Protein AF-A0A352FK27-F1 (afdb_monomer_lite)

Structure (mmCIF, N/CA/C/O backbone):
data_AF-A0A352FK27-F1
#
_entry.id   AF-A0A352FK27-F1
#
loop_
_atom_site.group_PDB
_atom_site.id
_atom_site.type_symbol
_atom_site.label_atom_id
_atom_site.label_alt_id
_atom_site.label_comp_id
_atom_site.label_asym_id
_atom_site.label_entity_id
_atom_site.label_seq_id
_atom_site.pdbx_PDB_ins_code
_atom_site.Cartn_x
_atom_site.Cartn_y
_atom_site.Cartn_z
_atom_site.occupancy
_atom_site.B_iso_or_equiv
_atom_site.auth_seq_id
_atom_site.auth_comp_id
_atom_site.auth_asym_id
_atom_site.auth_atom_id
_atom_site.pdbx_PDB_model_num
ATOM 1 N N . SER A 1 1 ? -7.275 -8.750 12.506 1.00 86.25 1 SER A N 1
ATOM 2 C CA . SER A 1 1 ? -6.512 -10.019 12.662 1.00 86.25 1 SER A CA 1
ATOM 3 C C . SER A 1 1 ? -5.356 -10.054 11.664 1.00 86.25 1 SER A C 1
ATOM 5 O O . SER A 1 1 ? -5.331 -9.218 10.771 1.00 86.25 1 SER A O 1
ATOM 7 N N . GLU A 1 2 ? -4.409 -10.995 11.754 1.00 92.31 2 GLU A N 1
ATOM 8 C CA . GLU A 1 2 ? -3.299 -11.084 10.780 1.00 92.31 2 GLU A CA 1
ATOM 9 C C . GLU A 1 2 ? -3.796 -11.186 9.321 1.00 92.31 2 GLU A C 1
ATOM 11 O O . GLU A 1 2 ? -3.283 -10.516 8.427 1.00 92.31 2 GLU A O 1
ATOM 16 N N . ALA A 1 3 ? -4.862 -11.954 9.081 1.00 93.88 3 ALA A N 1
ATOM 17 C CA . ALA A 1 3 ? -5.477 -12.089 7.759 1.00 93.88 3 ALA A CA 1
ATOM 18 C C . ALA A 1 3 ? -6.086 -10.776 7.225 1.00 93.88 3 ALA A C 1
ATOM 20 O O . ALA A 1 3 ? -6.166 -10.563 6.019 1.00 93.88 3 ALA A O 1
ATOM 21 N N . GLU A 1 4 ? -6.536 -9.888 8.109 1.00 90.56 4 GLU A N 1
ATOM 22 C CA . GLU A 1 4 ? -6.997 -8.546 7.741 1.00 90.56 4 GLU A CA 1
ATOM 23 C C . GLU A 1 4 ? -5.819 -7.691 7.270 1.00 90.56 4 GLU A C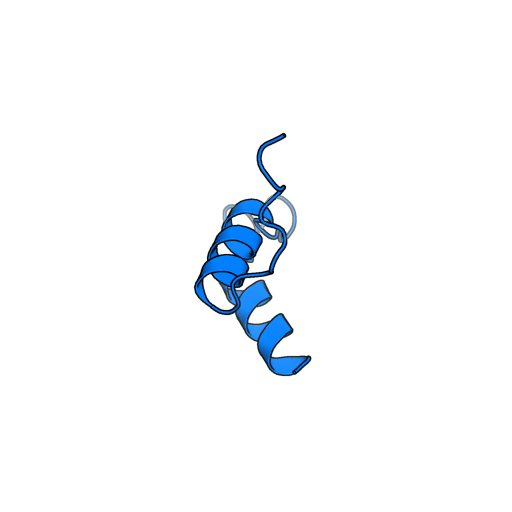 1
ATOM 25 O O . GLU A 1 4 ? -5.885 -7.124 6.187 1.00 90.56 4 GLU A O 1
ATOM 30 N N . VAL A 1 5 ? -4.704 -7.710 8.005 1.00 91.31 5 VAL A N 1
ATOM 31 C CA . VAL A 1 5 ? -3.479 -6.984 7.634 1.00 91.31 5 VAL A CA 1
ATOM 32 C C . VAL A 1 5 ? -2.961 -7.446 6.272 1.00 91.31 5 VAL A C 1
ATOM 34 O O . VAL A 1 5 ? -2.703 -6.619 5.402 1.00 91.31 5 VAL A O 1
ATOM 37 N N . ARG A 1 6 ? -2.883 -8.763 6.040 1.00 95.06 6 ARG A N 1
ATOM 38 C CA . ARG A 1 6 ? -2.438 -9.324 4.751 1.00 95.06 6 ARG A CA 1
ATOM 39 C C . ARG A 1 6 ? -3.316 -8.878 3.578 1.00 95.06 6 ARG A C 1
ATOM 41 O O . ARG A 1 6 ? -2.788 -8.630 2.499 1.00 95.06 6 ARG A O 1
ATOM 48 N N . ARG A 1 7 ? -4.633 -8.752 3.785 1.00 94.88 7 ARG A N 1
ATOM 49 C CA . ARG A 1 7 ? -5.562 -8.261 2.753 1.00 94.88 7 ARG A CA 1
ATOM 50 C C . ARG A 1 7 ? -5.311 -6.799 2.404 1.00 94.88 7 ARG A C 1
ATOM 52 O O . ARG A 1 7 ? -5.264 -6.480 1.222 1.00 94.88 7 ARG A O 1
ATOM 59 N N . VAL A 1 8 ? -5.124 -5.939 3.405 1.00 93.69 8 VAL A N 1
ATOM 60 C CA . VAL A 1 8 ? -4.854 -4.516 3.156 1.00 93.69 8 VAL A CA 1
ATOM 61 C C . VAL A 1 8 ? -3.500 -4.353 2.457 1.00 93.69 8 VAL A C 1
ATOM 63 O O . VAL A 1 8 ? -3.428 -3.697 1.426 1.00 93.69 8 VAL A O 1
ATOM 66 N N . VAL A 1 9 ? -2.448 -5.041 2.915 1.00 95.44 9 VAL A N 1
ATOM 67 C CA . VAL A 1 9 ? -1.121 -4.997 2.268 1.00 95.44 9 VAL A CA 1
ATOM 68 C C . VAL A 1 9 ? -1.183 -5.433 0.801 1.00 95.44 9 VAL A C 1
ATOM 70 O O . VAL A 1 9 ? -0.611 -4.762 -0.056 1.00 95.44 9 VAL A O 1
ATOM 73 N N . ALA A 1 10 ? -1.904 -6.514 0.490 1.00 96.12 10 ALA A N 1
ATOM 74 C CA . ALA A 1 10 ? -2.061 -6.979 -0.888 1.00 96.12 10 ALA A CA 1
ATOM 75 C C . ALA A 1 10 ? -2.739 -5.934 -1.792 1.00 96.12 10 ALA A C 1
ATOM 77 O O . ALA A 1 10 ? -2.350 -5.797 -2.948 1.00 96.12 10 ALA A O 1
ATOM 78 N N . GLY A 1 11 ? -3.700 -5.168 -1.263 1.00 96.12 11 GLY A N 1
ATOM 79 C CA . GLY A 1 11 ? -4.375 -4.089 -1.994 1.00 96.12 11 GLY A CA 1
ATOM 80 C C . GLY A 1 11 ? -3.470 -2.908 -2.364 1.00 96.12 11 GLY A C 1
ATOM 81 O O . GLY A 1 11 ? -3.743 -2.233 -3.349 1.00 96.12 11 GLY A O 1
ATOM 82 N N . HIS A 1 12 ? -2.374 -2.702 -1.628 1.00 96.69 12 HIS A N 1
ATOM 83 C CA . HIS A 1 12 ? -1.386 -1.640 -1.880 1.00 96.69 12 HIS A CA 1
ATOM 84 C C . HIS A 1 12 ? -0.042 -2.183 -2.385 1.00 96.69 12 HIS A C 1
ATOM 86 O O . HIS A 1 12 ? 0.979 -1.493 -2.313 1.00 96.69 12 HIS A O 1
ATOM 92 N N . THR A 1 13 ? -0.021 -3.434 -2.853 1.00 96.75 13 THR A N 1
ATOM 93 C CA . THR A 1 13 ? 1.170 -4.044 -3.445 1.00 96.75 13 THR A CA 1
ATOM 94 C C . THR A 1 13 ? 1.167 -3.827 -4.954 1.00 96.75 13 THR A C 1
ATOM 96 O O . THR A 1 13 ? 0.307 -4.331 -5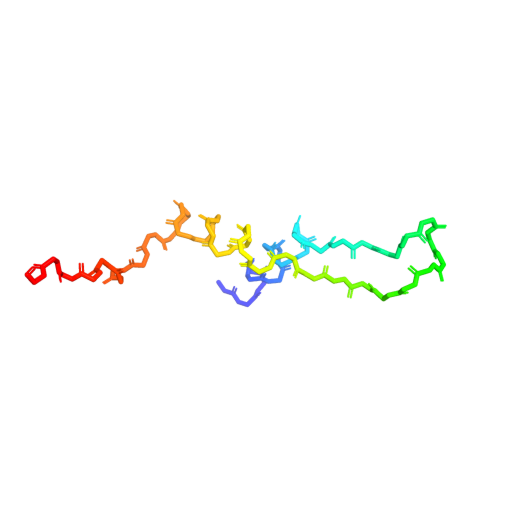.671 1.00 96.75 13 THR A O 1
ATOM 99 N N . GLU A 1 14 ? 2.174 -3.120 -5.448 1.00 94.62 14 GLU A N 1
ATOM 100 C CA . GLU A 1 14 ? 2.458 -2.979 -6.869 1.00 94.62 14 GLU A CA 1
ATOM 101 C C . GLU A 1 14 ? 3.338 -4.140 -7.342 1.00 94.62 14 GLU A C 1
ATOM 103 O O . GLU A 1 14 ? 4.350 -4.477 -6.719 1.00 94.62 14 GLU A O 1
ATOM 108 N N . GLY A 1 15 ? 2.950 -4.760 -8.459 1.00 93.56 15 GLY A N 1
ATOM 109 C CA . GLY A 1 15 ? 3.747 -5.787 -9.125 1.00 93.56 15 GLY A CA 1
ATOM 110 C C . GLY A 1 15 ? 4.966 -5.220 -9.863 1.00 93.56 15 GLY A C 1
ATOM 111 O O . GLY A 1 15 ? 5.241 -4.023 -9.848 1.00 93.56 15 GLY A O 1
ATOM 112 N N . ARG A 1 16 ? 5.698 -6.100 -10.554 1.00 95.38 16 ARG A N 1
ATOM 113 C CA . ARG A 1 16 ? 6.839 -5.707 -11.396 1.00 95.38 16 ARG A CA 1
ATOM 114 C C . ARG A 1 16 ? 6.376 -4.864 -12.587 1.00 95.38 16 ARG A C 1
ATOM 116 O O . ARG A 1 16 ? 5.353 -5.167 -13.206 1.00 95.38 16 ARG A O 1
ATOM 123 N N . THR A 1 17 ? 7.174 -3.878 -12.984 1.00 91.69 17 THR A N 1
ATOM 124 C CA . THR A 1 17 ? 6.906 -3.074 -14.183 1.00 91.69 17 THR A CA 1
ATOM 125 C C . THR A 1 17 ? 7.000 -3.963 -15.425 1.00 91.69 17 THR A C 1
ATOM 127 O O . THR A 1 17 ? 7.951 -4.731 -15.579 1.00 91.69 17 THR A O 1
ATOM 130 N N . PHE A 1 18 ? 5.987 -3.903 -16.295 1.00 92.06 18 PHE A N 1
ATOM 131 C CA . PHE A 1 18 ? 5.827 -4.803 -17.450 1.00 92.06 18 PHE A CA 1
ATOM 132 C C . PHE A 1 18 ? 5.864 -6.306 -17.105 1.00 92.06 18 PHE A C 1
ATOM 134 O O . PHE A 1 18 ? 6.051 -7.136 -17.987 1.00 92.06 18 PHE A O 1
ATOM 141 N N . GLY A 1 19 ? 5.696 -6.678 -15.832 1.00 87.88 19 GLY A N 1
ATOM 142 C CA . GLY A 1 19 ? 5.753 -8.066 -15.371 1.00 87.88 19 GLY A CA 1
ATOM 143 C C . GLY A 1 19 ? 7.162 -8.642 -15.178 1.00 87.88 19 GLY A C 1
ATOM 144 O O . GLY A 1 19 ? 7.269 -9.749 -14.658 1.00 87.88 19 GLY A O 1
ATOM 145 N N . PHE A 1 20 ? 8.236 -7.919 -15.524 1.00 91.12 20 PHE A N 1
ATOM 146 C CA . PHE A 1 20 ? 9.613 -8.440 -15.423 1.00 91.12 20 PHE A CA 1
ATOM 147 C C . PHE A 1 20 ? 10.663 -7.451 -14.897 1.00 91.12 20 PHE A C 1
ATOM 149 O O . PHE A 1 20 ? 11.749 -7.884 -14.521 1.00 91.12 20 PHE A O 1
ATOM 156 N N . LEU A 1 21 ? 10.381 -6.147 -14.833 1.00 93.94 21 LEU A N 1
ATOM 157 C CA . LEU A 1 21 ? 11.338 -5.149 -14.346 1.00 93.94 21 LEU A CA 1
ATOM 158 C C . LEU A 1 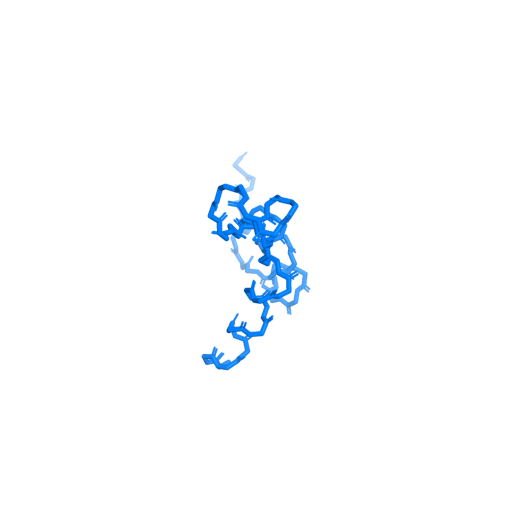21 ? 11.078 -4.775 -12.886 1.00 93.94 21 LEU A C 1
ATOM 160 O O . LEU A 1 21 ? 9.958 -4.433 -12.505 1.00 93.94 21 LEU A O 1
ATOM 164 N N . GLY A 1 22 ? 12.148 -4.768 -12.092 1.00 93.31 22 GLY A N 1
ATOM 165 C CA . GLY A 1 22 ? 12.095 -4.425 -10.672 1.00 93.31 22 GLY A CA 1
ATOM 166 C C . GLY A 1 22 ? 11.480 -5.527 -9.810 1.00 93.31 22 GLY A C 1
ATOM 167 O O . GLY A 1 22 ? 11.302 -6.658 -10.260 1.00 93.31 22 GLY A O 1
ATOM 168 N N . GLU A 1 23 ? 11.159 -5.181 -8.566 1.00 95.12 23 GLU A N 1
ATOM 169 C CA . GLU A 1 23 ? 10.602 -6.085 -7.553 1.00 95.12 23 GLU A CA 1
ATOM 170 C C . GLU A 1 23 ? 9.210 -5.616 -7.105 1.00 95.12 23 GLU A C 1
ATOM 172 O O . GLU A 1 23 ? 8.924 -4.421 -7.209 1.00 95.12 23 GLU A O 1
ATOM 177 N N . PRO A 1 24 ? 8.349 -6.516 -6.593 1.00 95.56 24 PRO A N 1
ATOM 178 C CA . PRO A 1 24 ? 7.089 -6.132 -5.964 1.00 95.56 24 PRO A CA 1
ATOM 179 C C . PRO A 1 24 ? 7.307 -5.158 -4.800 1.00 95.56 24 PRO A C 1
ATOM 181 O O . PRO A 1 24 ? 8.224 -5.339 -3.996 1.00 95.56 24 PRO A O 1
ATOM 184 N N . ARG A 1 25 ? 6.462 -4.131 -4.694 1.00 95.19 25 ARG A N 1
ATOM 185 C CA . ARG A 1 25 ? 6.619 -3.033 -3.722 1.00 95.19 25 ARG A CA 1
ATOM 186 C C . ARG A 1 25 ? 5.301 -2.745 -3.035 1.00 95.19 25 ARG A C 1
ATOM 188 O O . ARG A 1 25 ? 4.254 -2.945 -3.632 1.00 95.19 25 ARG A O 1
ATOM 195 N N . VAL A 1 26 ? 5.350 -2.206 -1.823 1.00 97.25 26 VAL A N 1
ATOM 196 C CA . VAL A 1 26 ? 4.151 -1.748 -1.110 1.00 97.25 26 VAL A CA 1
ATOM 197 C C . VAL A 1 26 ? 4.201 -0.233 -0.969 1.00 97.25 26 VAL A C 1
ATOM 199 O O . VAL A 1 26 ? 5.200 0.302 -0.482 1.00 97.25 26 VAL A O 1
ATOM 202 N N . ASN A 1 27 ? 3.128 0.459 -1.354 1.00 96.69 27 ASN A N 1
ATOM 203 C CA . ASN A 1 27 ? 2.985 1.885 -1.073 1.00 96.69 27 ASN A CA 1
ATOM 204 C C . ASN A 1 27 ? 2.554 2.080 0.389 1.00 96.69 27 ASN A C 1
ATOM 206 O O . ASN A 1 27 ? 1.373 2.034 0.726 1.00 96.69 27 ASN A O 1
ATOM 210 N N . VAL A 1 28 ? 3.534 2.276 1.275 1.00 96.19 28 VAL A N 1
ATOM 211 C CA . VAL A 1 28 ? 3.293 2.396 2.724 1.00 96.19 28 VAL A CA 1
ATOM 212 C C . VAL A 1 28 ? 2.533 3.678 3.078 1.00 96.19 28 VAL A C 1
ATOM 214 O O . VAL A 1 28 ? 1.803 3.697 4.065 1.00 96.19 28 VAL A O 1
ATOM 217 N N . LEU A 1 29 ? 2.666 4.742 2.281 1.00 95.50 29 LEU A N 1
ATOM 218 C CA . LEU A 1 29 ? 1.939 5.985 2.531 1.00 95.50 29 LEU A CA 1
ATOM 219 C C . LEU A 1 29 ? 0.434 5.779 2.340 1.00 95.50 29 LEU A C 1
ATOM 221 O O . LEU A 1 29 ? -0.339 6.063 3.250 1.00 95.50 29 LEU A O 1
ATOM 225 N N . GLU A 1 30 ? 0.023 5.257 1.185 1.00 95.81 30 GLU A N 1
ATOM 226 C CA . GLU A 1 30 ? -1.391 4.975 0.909 1.00 95.81 30 GLU A CA 1
ATOM 227 C C . GLU A 1 30 ? -1.956 3.930 1.867 1.00 95.81 30 GLU A C 1
ATOM 229 O O . GLU A 1 30 ? -3.038 4.130 2.416 1.00 95.81 30 GLU A O 1
ATOM 234 N N . LEU A 1 31 ? -1.183 2.874 2.137 1.00 95.31 31 LEU A N 1
ATOM 235 C CA . LEU A 1 31 ? -1.527 1.867 3.134 1.00 95.31 31 LEU A CA 1
ATOM 236 C C . LEU A 1 31 ? -1.832 2.507 4.496 1.00 95.31 31 LEU A C 1
ATOM 238 O O . L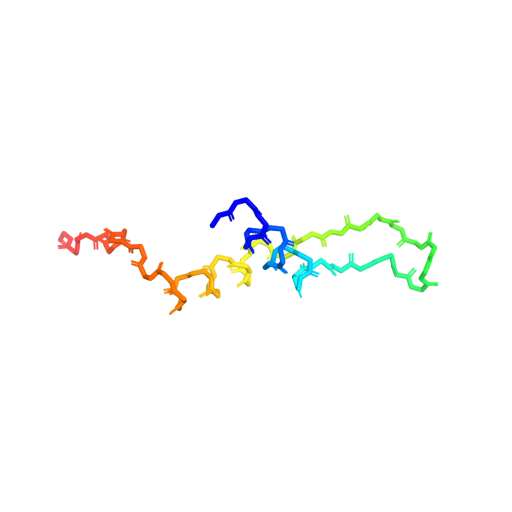EU A 1 31 ? -2.861 2.204 5.093 1.00 95.31 31 LEU A O 1
ATOM 242 N N . ASN A 1 32 ? -0.967 3.394 4.992 1.00 94.38 32 ASN A N 1
ATOM 243 C CA . ASN A 1 32 ? -1.168 4.046 6.286 1.00 94.38 32 ASN A CA 1
ATOM 244 C C . ASN A 1 32 ? -2.399 4.958 6.286 1.00 94.38 32 ASN A C 1
ATOM 246 O O . ASN A 1 32 ? -3.184 4.909 7.228 1.00 94.38 32 ASN A O 1
ATOM 250 N N . LEU A 1 33 ? -2.610 5.737 5.220 1.00 94.00 33 LEU A N 1
ATOM 251 C CA . LEU A 1 33 ? -3.796 6.588 5.099 1.00 94.00 33 LEU A CA 1
ATOM 252 C C . LEU A 1 33 ? -5.092 5.767 5.101 1.00 94.00 33 LEU A C 1
ATOM 254 O O . LEU A 1 33 ? -6.085 6.175 5.702 1.00 94.00 33 LEU A O 1
ATOM 258 N N . ASP A 1 34 ? -5.103 4.611 4.443 1.00 92.62 34 ASP A N 1
ATOM 259 C CA . ASP A 1 34 ? -6.268 3.729 4.423 1.00 92.62 34 ASP A CA 1
ATOM 260 C C . ASP A 1 34 ? -6.466 2.986 5.747 1.00 92.62 34 ASP A C 1
ATOM 262 O O . ASP A 1 34 ? -7.609 2.794 6.174 1.00 92.62 34 ASP A O 1
ATOM 266 N N . LEU A 1 35 ? -5.380 2.633 6.439 1.00 91.19 35 LEU A N 1
ATOM 267 C CA . LEU A 1 35 ? -5.445 2.124 7.806 1.00 91.19 35 LEU A CA 1
ATOM 268 C C . LEU A 1 35 ? -6.033 3.168 8.760 1.00 91.19 35 LEU A C 1
ATOM 270 O O . LEU A 1 35 ? -6.919 2.813 9.532 1.00 91.19 35 LEU A O 1
ATOM 274 N N . ASP A 1 36 ? -5.637 4.437 8.665 1.00 91.31 36 ASP A N 1
ATOM 275 C CA . ASP A 1 36 ? -6.185 5.516 9.496 1.00 91.31 36 ASP A CA 1
ATOM 276 C C . ASP A 1 36 ? -7.679 5.760 9.233 1.00 91.31 36 ASP A C 1
ATOM 278 O O . ASP A 1 36 ? -8.438 6.027 10.161 1.00 91.31 36 ASP A O 1
ATOM 282 N N . LYS A 1 37 ? -8.154 5.613 7.989 1.00 90.25 37 LYS A N 1
ATOM 283 C CA . LYS A 1 37 ? -9.597 5.697 7.688 1.00 90.25 37 LYS A CA 1
ATOM 284 C C . LYS A 1 37 ? -10.385 4.535 8.299 1.00 90.25 37 LYS A C 1
ATOM 286 O O . LYS A 1 37 ? -11.504 4.732 8.765 1.00 90.25 37 LYS A O 1
ATOM 291 N N . GLN A 1 38 ? -9.834 3.320 8.260 1.00 88.12 38 GLN A N 1
ATOM 292 C CA . GLN A 1 38 ? -10.506 2.106 8.748 1.00 88.12 38 GLN A CA 1
ATOM 293 C C . GLN A 1 38 ? -10.426 1.951 10.269 1.00 88.12 38 GLN A C 1
ATOM 295 O O . GLN A 1 38 ? -11.346 1.435 10.906 1.00 88.12 38 GLN A O 1
ATOM 300 N N . LYS A 1 39 ? -9.291 2.341 10.843 1.00 85.12 39 LYS A N 1
ATOM 301 C CA . LYS A 1 39 ? -8.953 2.250 12.259 1.00 85.12 39 LYS A CA 1
ATOM 302 C C . LYS A 1 39 ? -8.199 3.526 12.630 1.00 85.12 39 LYS A C 1
ATOM 304 O O . LYS A 1 39 ? -6.973 3.483 12.725 1.00 85.12 39 LYS A O 1
ATOM 309 N N . PRO A 1 40 ? -8.909 4.650 12.828 1.00 76.31 40 PRO A N 1
ATOM 310 C CA . PRO A 1 40 ? -8.274 5.905 13.197 1.00 76.31 40 PRO A CA 1
ATOM 311 C C . PRO A 1 40 ? -7.438 5.686 14.451 1.00 76.31 40 PRO A C 1
ATOM 313 O O . PRO A 1 40 ? -7.963 5.422 15.534 1.00 76.31 40 PRO A O 1
ATOM 316 N N . THR A 1 41 ? -6.119 5.719 14.279 1.00 72.69 41 THR A N 1
ATOM 317 C CA . THR A 1 41 ? -5.193 5.551 15.389 1.00 72.69 41 THR A CA 1
ATOM 318 C C . THR A 1 41 ? -5.161 6.867 16.151 1.00 72.69 41 THR A C 1
ATOM 320 O O . THR A 1 41 ? -5.047 7.938 15.559 1.00 72.69 41 THR A O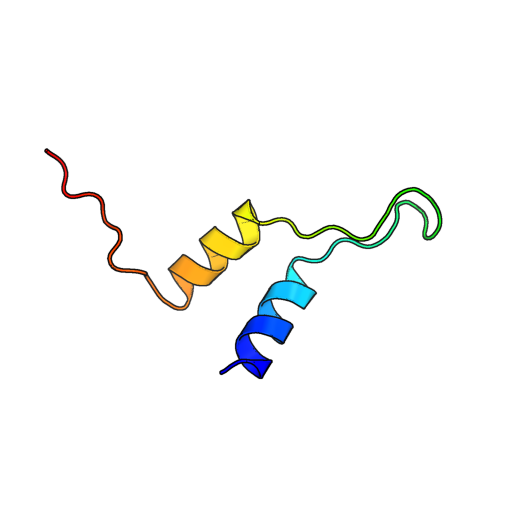 1
ATOM 323 N N . THR A 1 42 ? -5.235 6.812 17.480 1.00 65.12 42 THR A N 1
ATOM 324 C CA . THR A 1 42 ? -5.185 7.980 18.379 1.00 65.12 42 THR A CA 1
ATOM 325 C C . THR A 1 42 ? -3.801 8.651 18.421 1.00 65.12 42 THR A C 1
ATOM 327 O O . THR A 1 42 ? -3.410 9.223 19.430 1.00 65.12 42 THR A O 1
ATOM 330 N N . ALA A 1 43 ? -3.039 8.601 17.329 1.00 62.84 43 ALA A N 1
ATOM 331 C CA . ALA A 1 43 ? -1.872 9.438 17.103 1.00 62.84 43 ALA A CA 1
ATOM 332 C C . ALA A 1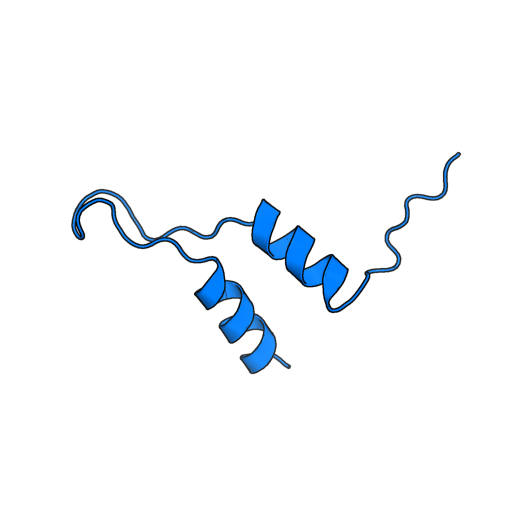 43 ? -2.306 10.775 16.471 1.00 62.84 43 ALA A C 1
ATOM 334 O O . ALA A 1 43 ? -1.690 11.267 15.532 1.00 62.84 43 ALA A O 1
ATOM 335 N N . GLN A 1 44 ? -3.371 11.396 16.993 1.00 58.97 44 GLN A N 1
ATOM 336 C CA . GLN A 1 44 ? -3.457 12.850 16.914 1.00 58.97 44 GLN A CA 1
ATOM 337 C C . GLN A 1 44 ? -2.320 13.353 17.788 1.00 58.97 44 GLN A C 1
ATOM 339 O O . GLN A 1 44 ? -2.388 13.257 19.012 1.00 58.97 44 GLN A O 1
ATOM 344 N N . VAL A 1 45 ? -1.242 13.827 17.165 1.00 62.66 45 VAL A N 1
ATOM 345 C CA . VAL A 1 45 ? -0.262 14.643 17.876 1.00 62.66 45 VAL A CA 1
ATOM 346 C C . VAL A 1 45 ? -1.075 15.766 18.522 1.00 62.66 45 VAL A C 1
ATOM 348 O O . VAL A 1 45 ? -1.705 16.524 17.779 1.00 62.66 45 VAL A O 1
ATOM 351 N N . PRO A 1 46 ? -1.152 15.854 19.864 1.00 52.97 46 PRO A N 1
ATOM 352 C CA . PRO A 1 46 ? -1.817 16.982 20.483 1.00 52.97 46 PRO A CA 1
ATOM 353 C C . PRO A 1 46 ? -1.100 18.222 19.967 1.00 52.97 46 PRO A C 1
ATOM 355 O O . PRO A 1 46 ? 0.126 18.317 20.083 1.00 52.97 46 PRO A O 1
ATOM 358 N N . ALA A 1 47 ? -1.854 19.118 19.330 1.00 63.38 47 ALA A N 1
ATOM 359 C CA . ALA A 1 47 ? -1.360 20.439 18.992 1.00 63.38 47 ALA A CA 1
ATOM 360 C C . ALA A 1 47 ? -0.793 21.031 20.288 1.00 63.38 47 ALA A C 1
ATOM 362 O O . ALA A 1 47 ? -1.531 21.224 21.255 1.00 63.38 47 ALA A O 1
ATOM 363 N N . ARG A 1 48 ? 0.532 21.170 20.342 1.00 59.62 48 ARG A N 1
ATOM 364 C CA . ARG A 1 48 ? 1.190 21.951 21.384 1.00 59.62 48 ARG A CA 1
ATOM 365 C C . ARG A 1 48 ? 0.965 23.424 21.103 1.00 59.62 48 ARG A C 1
ATOM 367 O O . ARG A 1 48 ? 1.016 23.788 19.906 1.00 59.62 48 ARG A O 1
#

Foldseek 3Di:
DVVVVVVLQVVQWDQADVNPHDHIDGPVVVSVVVCCVVPVDPPPVPDD

pLDDT: mean 87.85, std 12.18, range [52.97, 97.25]

Radius of gyration: 14.36 Å; chains: 1; bounding box: 23×34×39 Å

Sequence (48 aa):
SEAEVRRVVAGHTEGRTFGFLGEPRVNVLELNLDLDKQKPTTAQVPAR

Secondary structure (DSSP, 8-state):
-HHHHHHHHHHTEE--BTTTBS--EE-HHHHHHHHHHHS--S------